Protein AF-A0AAD7CPU4-F1 (afdb_monomer_lite)

Structure (mmCIF, N/CA/C/O backbone):
data_AF-A0AAD7CPU4-F1
#
_entry.id   AF-A0AAD7CPU4-F1
#
loop_
_atom_site.group_PDB
_atom_site.id
_atom_site.type_symbol
_atom_site.label_atom_id
_atom_site.label_alt_id
_atom_site.label_comp_id
_atom_site.label_asym_id
_atom_site.label_entity_id
_atom_site.label_seq_id
_atom_site.pdbx_PDB_ins_code
_atom_site.Cartn_x
_atom_site.Cartn_y
_atom_site.Cartn_z
_atom_site.occupancy
_atom_site.B_iso_or_equiv
_atom_site.auth_seq_id
_atom_site.auth_comp_id
_atom_site.auth_asym_id
_atom_site.auth_atom_id
_atom_site.pdbx_PDB_model_num
ATOM 1 N N . CYS A 1 1 ? -23.635 -0.972 -9.679 1.00 63.97 1 CYS A N 1
ATOM 2 C CA . CYS A 1 1 ? -23.075 -2.112 -10.436 1.00 63.97 1 CYS A CA 1
ATOM 3 C C . CYS A 1 1 ? -21.987 -2.747 -9.573 1.00 63.97 1 CYS A C 1
ATOM 5 O O . CYS A 1 1 ? -21.194 -1.990 -9.030 1.00 63.97 1 CYS A O 1
ATOM 7 N N . ALA A 1 2 ? -21.959 -4.069 -9.384 1.00 73.44 2 ALA A N 1
ATOM 8 C CA . ALA A 1 2 ? -20.989 -4.757 -8.512 1.00 73.44 2 ALA A CA 1
ATOM 9 C C . ALA A 1 2 ? -19.647 -5.039 -9.223 1.00 73.44 2 ALA A C 1
ATOM 11 O O . ALA A 1 2 ? -19.066 -6.114 -9.088 1.00 73.44 2 ALA A O 1
ATOM 12 N N . CYS A 1 3 ? -19.182 -4.099 -10.045 1.00 76.00 3 CYS A N 1
ATOM 13 C CA . CYS A 1 3 ? -17.982 -4.285 -10.850 1.00 76.00 3 CYS A CA 1
ATOM 14 C C . CYS A 1 3 ? -16.768 -3.815 -10.054 1.00 76.00 3 CYS A C 1
ATOM 16 O O . CYS A 1 3 ? -16.630 -2.624 -9.782 1.00 76.00 3 CYS A O 1
ATOM 18 N N . ALA A 1 4 ? -15.896 -4.750 -9.693 1.00 81.44 4 ALA A N 1
ATOM 19 C CA . ALA A 1 4 ? -14.564 -4.420 -9.212 1.00 81.44 4 ALA A CA 1
ATOM 20 C C . ALA A 1 4 ? -13.612 -4.259 -10.414 1.00 81.44 4 ALA A C 1
ATOM 22 O O . ALA A 1 4 ? -13.835 -4.890 -11.452 1.00 81.44 4 ALA A O 1
ATOM 23 N N . PRO A 1 5 ? -12.557 -3.434 -10.305 1.00 82.31 5 PRO A N 1
ATOM 24 C CA . PRO A 1 5 ? -11.527 -3.336 -11.334 1.00 82.31 5 PRO A CA 1
ATOM 25 C C . PRO A 1 5 ? -10.958 -4.719 -11.675 1.00 82.31 5 PRO A C 1
ATOM 27 O O . PRO A 1 5 ? -10.754 -5.540 -10.778 1.00 82.31 5 PRO A O 1
ATOM 30 N N . ALA A 1 6 ? -10.648 -4.967 -12.952 1.00 78.75 6 ALA A N 1
ATOM 31 C CA . ALA A 1 6 ? -10.081 -6.244 -13.400 1.00 78.75 6 ALA A CA 1
ATOM 32 C C . ALA A 1 6 ? -8.865 -6.711 -12.561 1.00 78.75 6 ALA A C 1
ATOM 34 O O . ALA A 1 6 ? -8.830 -7.885 -12.196 1.00 78.75 6 ALA A O 1
ATOM 35 N N . PRO A 1 7 ? -7.921 -5.835 -12.144 1.00 74.38 7 PRO A N 1
ATOM 36 C CA . PRO A 1 7 ? -6.831 -6.238 -11.252 1.00 74.38 7 PRO A CA 1
ATOM 37 C C . PRO A 1 7 ? -7.317 -6.760 -9.894 1.00 74.38 7 PRO A C 1
ATOM 39 O O . PRO A 1 7 ? -6.778 -7.732 -9.376 1.00 74.38 7 PRO A O 1
ATOM 42 N N . THR A 1 8 ? -8.359 -6.148 -9.327 1.00 78.50 8 THR A N 1
ATOM 43 C CA . THR A 1 8 ? -8.951 -6.543 -8.042 1.00 78.50 8 THR A CA 1
ATOM 44 C C . THR A 1 8 ? -9.652 -7.896 -8.147 1.00 78.50 8 THR A C 1
ATOM 46 O O . THR A 1 8 ? -9.530 -8.721 -7.246 1.00 78.50 8 THR A O 1
ATOM 49 N N . GLN A 1 9 ? -10.346 -8.153 -9.260 1.00 82.00 9 GLN A N 1
ATOM 50 C CA . GLN A 1 9 ? -10.981 -9.450 -9.515 1.00 82.00 9 GLN A CA 1
ATOM 51 C C . GLN A 1 9 ? -9.943 -10.563 -9.704 1.00 82.00 9 GLN A C 1
ATOM 53 O O . GLN A 1 9 ? -10.095 -11.636 -9.128 1.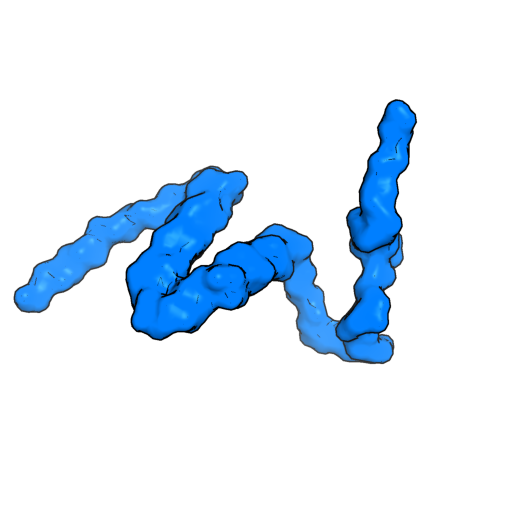00 82.00 9 GLN A O 1
ATOM 58 N N . LEU A 1 10 ? -8.861 -10.298 -10.443 1.00 77.69 10 LEU A N 1
ATOM 59 C CA . LEU A 1 10 ? -7.769 -11.256 -10.639 1.00 77.69 10 LEU A CA 1
ATOM 60 C C . LEU A 1 10 ? -7.057 -11.583 -9.317 1.00 77.69 10 LEU A C 1
ATOM 62 O O . LEU A 1 10 ? -6.881 -12.758 -8.988 1.00 77.69 10 LEU A O 1
ATOM 66 N N . LEU A 1 11 ? -6.756 -10.563 -8.508 1.00 79.12 11 LEU A N 1
ATOM 67 C CA . LEU A 1 11 ? -6.175 -10.731 -7.173 1.00 79.12 11 LEU A CA 1
ATOM 68 C C . LEU A 1 11 ? -7.071 -11.559 -6.241 1.00 79.12 11 LEU A C 1
ATOM 70 O O . LEU A 1 11 ? -6.569 -12.448 -5.558 1.00 79.12 11 LEU A O 1
ATOM 74 N N . ALA A 1 12 ? -8.388 -11.326 -6.247 1.00 77.81 12 ALA A N 1
ATOM 75 C CA . ALA A 1 12 ? -9.338 -12.109 -5.450 1.00 77.81 12 ALA A CA 1
ATOM 76 C C . ALA A 1 12 ? -9.367 -13.597 -5.847 1.00 77.81 12 ALA A C 1
ATOM 78 O O . ALA A 1 12 ? -9.677 -14.452 -5.022 1.00 77.81 12 ALA A O 1
ATOM 79 N N . THR A 1 13 ? -9.005 -13.914 -7.093 1.00 77.38 13 THR A N 1
ATOM 80 C CA . THR A 1 13 ? -8.855 -15.291 -7.592 1.00 77.38 13 THR A CA 1
ATOM 81 C C . THR A 1 13 ? -7.439 -15.861 -7.434 1.00 77.38 13 THR A C 1
ATOM 83 O O . THR A 1 13 ? -7.164 -16.957 -7.914 1.00 77.38 13 THR A O 1
ATOM 86 N N . GLY A 1 14 ? -6.528 -15.138 -6.770 1.00 69.00 14 GLY A N 1
ATOM 87 C CA . GLY A 1 14 ? -5.137 -15.557 -6.569 1.00 69.00 14 GLY A CA 1
ATOM 88 C C . GLY A 1 14 ? -4.251 -15.430 -7.813 1.00 69.00 14 GLY A C 1
ATOM 89 O O . GLY A 1 14 ? -3.153 -15.982 -7.847 1.00 69.00 14 GLY A O 1
ATOM 90 N N . LEU A 1 15 ? -4.713 -14.714 -8.840 1.00 69.19 15 LEU A N 1
ATOM 91 C CA . LEU A 1 15 ? -4.012 -14.548 -10.108 1.00 69.19 15 LEU A CA 1
ATOM 92 C C . LEU A 1 15 ? -3.315 -13.187 -10.143 1.00 69.19 15 LEU A C 1
ATOM 94 O O . LEU A 1 15 ? -3.960 -12.139 -10.113 1.00 69.19 15 LEU A O 1
ATOM 98 N N . PHE A 1 16 ? -1.987 -13.199 -10.249 1.00 69.81 16 PHE A N 1
ATOM 99 C CA . PHE A 1 16 ? -1.183 -11.996 -10.449 1.00 69.81 16 PHE A CA 1
ATOM 100 C C . PHE A 1 16 ? -0.410 -12.136 -11.768 1.00 69.81 16 PHE A C 1
ATOM 102 O O . PHE A 1 16 ? 0.358 -13.087 -11.913 1.00 69.81 16 PHE A O 1
ATOM 109 N N . PRO A 1 17 ? -0.591 -11.229 -12.744 1.00 60.84 17 PRO A N 1
ATOM 110 C CA . PRO A 1 17 ? -0.007 -11.378 -14.081 1.00 60.84 17 PRO A CA 1
ATOM 111 C C . PRO A 1 17 ? 1.530 -11.350 -14.086 1.00 60.84 17 PRO A C 1
ATOM 113 O O . PRO A 1 17 ? 2.147 -11.832 -15.030 1.00 60.84 17 PRO A O 1
ATOM 116 N N . SER A 1 18 ? 2.149 -10.823 -13.028 1.00 66.12 18 SER A N 1
ATOM 117 C CA . SER A 1 18 ? 3.598 -10.836 -12.807 1.00 66.12 18 SER A CA 1
ATOM 118 C C . SER A 1 18 ? 4.032 -11.766 -11.666 1.00 66.12 18 SER A C 1
ATOM 120 O O . SER A 1 18 ? 5.167 -11.663 -11.200 1.00 66.12 18 SER A O 1
ATOM 122 N N . ALA A 1 19 ? 3.169 -12.683 -11.203 1.00 64.62 19 ALA A N 1
ATOM 123 C CA . ALA A 1 19 ? 3.604 -13.697 -10.248 1.00 64.62 19 ALA A CA 1
ATOM 124 C C . ALA A 1 19 ? 4.544 -14.686 -10.951 1.00 64.62 19 ALA A C 1
ATOM 126 O O . ALA A 1 19 ? 4.205 -15.207 -12.017 1.00 64.62 19 ALA A O 1
ATOM 127 N N . PRO A 1 20 ? 5.719 -14.977 -10.370 1.00 62.19 20 PRO A N 1
ATOM 128 C CA . PRO A 1 20 ? 6.563 -16.041 -10.885 1.00 62.19 20 PRO A CA 1
ATOM 129 C C . PRO A 1 20 ? 5.776 -17.359 -10.901 1.00 62.19 20 PRO A C 1
ATOM 131 O O . PRO A 1 20 ? 4.998 -17.627 -9.987 1.00 62.19 20 PRO A O 1
ATOM 134 N N . ILE A 1 21 ? 6.026 -18.201 -11.916 1.00 68.62 21 ILE A N 1
ATOM 135 C CA . ILE A 1 21 ? 5.405 -19.533 -12.120 1.00 68.62 21 ILE A CA 1
ATOM 136 C C . ILE A 1 21 ? 5.374 -20.371 -10.832 1.00 68.62 21 ILE A C 1
ATOM 138 O O . ILE A 1 21 ? 4.495 -21.209 -10.643 1.00 68.62 21 ILE A O 1
ATOM 142 N N . ARG A 1 22 ? 6.331 -20.130 -9.934 1.00 65.75 22 ARG A N 1
ATOM 143 C CA . ARG A 1 22 ? 6.353 -20.678 -8.587 1.00 65.75 22 ARG A CA 1
ATOM 144 C C . ARG A 1 22 ? 6.465 -19.523 -7.584 1.00 65.75 22 ARG A C 1
ATOM 146 O O . ARG A 1 22 ? 7.573 -19.019 -7.390 1.00 65.75 22 ARG A O 1
ATOM 153 N N . PRO A 1 23 ? 5.359 -19.074 -6.969 1.00 62.69 23 PRO A N 1
ATOM 154 C CA . PRO A 1 23 ? 5.408 -17.996 -5.994 1.00 62.69 23 PRO A CA 1
ATOM 155 C C . PRO A 1 23 ? 6.164 -18.477 -4.753 1.00 62.69 23 PRO A C 1
ATOM 157 O O . PRO A 1 23 ? 5.698 -19.341 -4.018 1.00 62.69 23 PRO A O 1
ATOM 160 N N . THR A 1 24 ? 7.365 -17.946 -4.53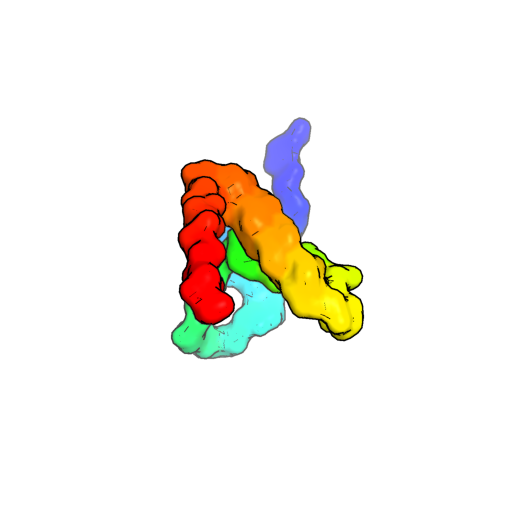8 1.00 68.94 24 THR A N 1
ATOM 161 C CA . THR A 1 24 ? 8.164 -18.178 -3.322 1.00 68.94 24 THR A CA 1
ATOM 162 C C . THR A 1 24 ? 7.880 -17.152 -2.227 1.00 68.94 24 THR A C 1
ATOM 164 O O . THR A 1 24 ? 8.319 -17.342 -1.098 1.00 68.94 24 THR A O 1
ATOM 167 N N . LEU A 1 25 ? 7.145 -16.081 -2.545 1.00 67.50 25 LEU A N 1
ATOM 168 C CA . LEU A 1 25 ? 6.801 -15.004 -1.624 1.00 67.50 25 LEU A CA 1
ATOM 169 C C . LEU A 1 25 ? 5.389 -14.494 -1.927 1.00 67.50 25 LEU A C 1
ATOM 171 O O . LEU A 1 25 ? 5.122 -14.025 -3.033 1.00 67.50 25 LEU A O 1
ATOM 175 N N . ALA A 1 26 ? 4.498 -14.579 -0.942 1.00 73.62 26 ALA A N 1
ATOM 176 C CA . ALA A 1 26 ? 3.201 -13.916 -0.976 1.00 73.62 26 ALA A CA 1
ATOM 177 C C . ALA A 1 26 ? 3.334 -12.552 -0.290 1.00 73.62 26 ALA A C 1
ATOM 179 O O . ALA A 1 26 ? 3.797 -12.473 0.847 1.00 73.62 26 ALA A O 1
ATOM 180 N N . VAL A 1 27 ? 2.944 -11.486 -0.986 1.00 70.50 27 VAL A N 1
ATOM 181 C CA . VAL A 1 27 ? 2.918 -10.120 -0.447 1.00 70.50 27 VAL A CA 1
ATOM 182 C C . VAL A 1 27 ? 1.468 -9.664 -0.365 1.00 70.50 27 VAL A C 1
ATOM 184 O O . VAL A 1 27 ? 0.706 -9.848 -1.312 1.00 70.50 27 VAL A O 1
ATOM 187 N N . ASP A 1 28 ? 1.082 -9.089 0.771 1.00 79.94 28 ASP A N 1
ATOM 188 C CA . ASP A 1 28 ? -0.255 -8.528 0.963 1.00 79.94 28 ASP A CA 1
ATOM 189 C C . ASP A 1 28 ? -0.475 -7.342 0.005 1.00 79.94 28 ASP A C 1
ATOM 191 O O . ASP A 1 28 ? 0.425 -6.526 -0.213 1.00 79.94 28 ASP A O 1
ATOM 195 N N . VAL A 1 29 ? -1.677 -7.220 -0.563 1.00 80.25 29 VAL A N 1
ATOM 196 C CA . VAL A 1 29 ? -2.029 -6.142 -1.507 1.00 80.25 29 VAL A CA 1
ATOM 197 C C . VAL A 1 29 ? -1.812 -4.756 -0.888 1.00 80.25 29 VAL A C 1
ATOM 199 O O . VAL A 1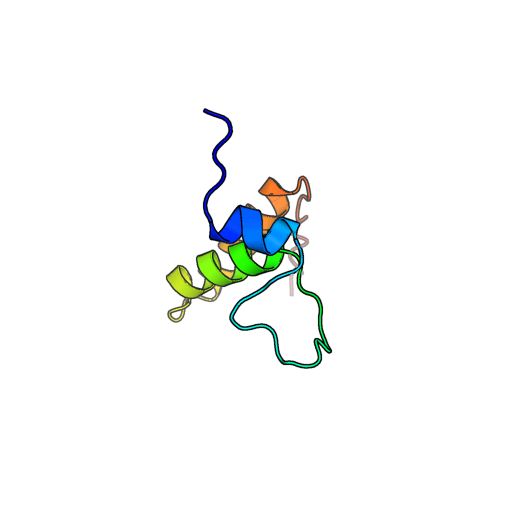 29 ? -1.398 -3.829 -1.582 1.00 80.25 29 VAL A O 1
ATOM 202 N N . ARG A 1 30 ? -2.003 -4.620 0.428 1.00 81.12 30 ARG A N 1
ATOM 203 C CA . ARG A 1 30 ? -1.750 -3.380 1.176 1.00 81.12 30 ARG A CA 1
ATOM 204 C C . ARG A 1 30 ? -0.265 -3.011 1.156 1.00 81.12 30 ARG A C 1
ATOM 206 O O . ARG A 1 30 ? 0.078 -1.844 0.999 1.00 81.12 30 ARG A O 1
ATOM 213 N N . VAL A 1 31 ? 0.626 -4.002 1.238 1.00 81.50 31 VAL A N 1
ATOM 214 C CA . VAL A 1 31 ? 2.084 -3.799 1.141 1.00 81.50 31 VAL A CA 1
ATOM 215 C C . VAL A 1 31 ? 2.481 -3.369 -0.273 1.00 81.50 31 VAL A C 1
ATOM 217 O O . VAL A 1 31 ? 3.364 -2.528 -0.439 1.00 81.50 31 VAL A O 1
ATOM 220 N N . LEU A 1 32 ? 1.799 -3.884 -1.300 1.00 82.75 32 LEU A N 1
ATOM 221 C CA . LEU A 1 32 ? 2.013 -3.444 -2.679 1.00 82.75 32 LEU A CA 1
ATOM 222 C C . LEU A 1 32 ? 1.561 -1.988 -2.894 1.00 82.75 32 LEU A C 1
ATOM 224 O O . LEU A 1 32 ? 2.261 -1.216 -3.550 1.00 82.75 32 LEU A O 1
ATOM 228 N N . GLU A 1 33 ? 0.431 -1.587 -2.306 1.00 83.12 33 GLU A N 1
ATOM 229 C CA . GLU A 1 33 ? -0.042 -0.197 -2.332 1.00 83.12 33 GLU A CA 1
ATOM 230 C C . GLU A 1 33 ? 0.932 0.753 -1.614 1.00 83.12 33 GLU A C 1
ATOM 232 O O . GLU A 1 33 ? 1.225 1.841 -2.116 1.00 83.12 33 GLU A O 1
ATOM 237 N N . PHE A 1 34 ? 1.483 0.327 -0.474 1.00 81.19 34 PHE A N 1
ATOM 238 C CA . PHE A 1 34 ? 2.543 1.052 0.225 1.00 81.19 34 PHE A CA 1
ATOM 239 C C . PHE A 1 34 ? 3.777 1.247 -0.662 1.00 81.19 34 PHE A C 1
ATOM 241 O O . PHE A 1 34 ? 4.230 2.379 -0.835 1.00 81.19 34 PHE A O 1
ATOM 248 N N . ALA A 1 35 ? 4.280 0.173 -1.281 1.00 81.31 35 ALA A N 1
ATOM 249 C CA . ALA A 1 35 ? 5.427 0.246 -2.182 1.00 81.31 35 ALA A CA 1
ATOM 250 C C . ALA A 1 35 ? 5.170 1.223 -3.340 1.00 81.31 35 ALA A C 1
ATOM 252 O O . ALA A 1 35 ? 6.031 2.040 -3.655 1.00 81.31 35 ALA A O 1
ATOM 253 N N . MET A 1 36 ? 3.969 1.212 -3.929 1.00 82.56 36 MET A N 1
ATOM 254 C CA . MET A 1 36 ? 3.596 2.163 -4.980 1.00 82.56 36 MET A CA 1
ATOM 255 C C . MET A 1 36 ? 3.631 3.618 -4.488 1.00 82.56 36 MET A C 1
ATOM 257 O O . MET A 1 36 ? 4.251 4.467 -5.129 1.00 82.56 36 MET A O 1
ATOM 261 N N . LYS A 1 37 ? 3.004 3.912 -3.339 1.00 81.88 37 LYS A N 1
ATOM 262 C CA . LYS A 1 37 ? 2.989 5.262 -2.736 1.00 81.88 37 LYS A CA 1
ATOM 263 C C . LYS A 1 37 ? 4.395 5.755 -2.420 1.00 81.88 37 LYS A C 1
ATOM 265 O O . LYS A 1 37 ? 4.704 6.928 -2.625 1.00 81.88 37 LYS A O 1
ATOM 270 N N . LEU A 1 38 ? 5.243 4.852 -1.950 1.00 78.25 38 LEU A N 1
ATOM 271 C CA . LEU A 1 38 ? 6.631 5.134 -1.664 1.00 78.25 38 LEU A CA 1
ATOM 272 C C . LEU A 1 38 ? 7.438 5.414 -2.937 1.00 78.25 38 LEU A C 1
ATOM 274 O O . LEU A 1 38 ? 8.180 6.391 -2.967 1.00 78.25 38 LEU A O 1
ATOM 278 N N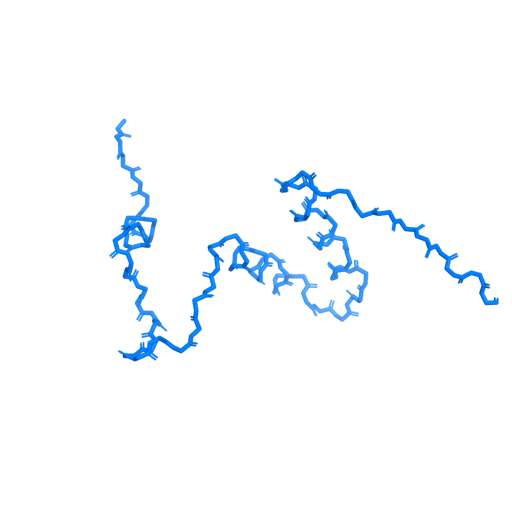 . PHE A 1 39 ? 7.297 4.603 -3.989 1.00 75.56 39 PHE A N 1
ATOM 279 C CA . PHE A 1 39 ? 8.032 4.791 -5.245 1.00 75.56 39 PHE A CA 1
ATOM 280 C C . PHE A 1 39 ? 7.767 6.162 -5.876 1.00 75.56 39 PHE A C 1
ATOM 282 O O . PHE A 1 39 ? 8.687 6.782 -6.401 1.00 75.56 39 PHE A O 1
ATOM 289 N N . VAL A 1 40 ? 6.541 6.681 -5.759 1.00 77.75 40 VAL A N 1
ATOM 290 C CA . VAL A 1 40 ? 6.193 8.045 -6.202 1.00 77.75 40 VAL A CA 1
ATOM 291 C C . VAL A 1 40 ? 6.961 9.123 -5.421 1.00 77.75 40 VAL A C 1
ATOM 293 O O . VAL A 1 40 ? 7.166 10.226 -5.921 1.00 77.75 40 VAL A O 1
ATOM 296 N N . ARG A 1 41 ? 7.405 8.814 -4.199 1.00 69.00 41 ARG A N 1
ATOM 297 C CA . ARG A 1 41 ? 8.062 9.743 -3.273 1.00 69.00 41 ARG A CA 1
ATOM 298 C C . ARG A 1 41 ? 9.572 9.523 -3.144 1.00 69.00 41 ARG A C 1
ATOM 300 O O . ARG A 1 41 ? 10.195 10.308 -2.452 1.00 69.00 41 ARG A O 1
ATOM 307 N N . ILE A 1 42 ? 10.157 8.525 -3.817 1.00 64.75 42 ILE A N 1
ATOM 308 C CA . ILE A 1 42 ? 11.461 7.905 -3.492 1.00 64.75 42 ILE A CA 1
ATOM 309 C C . ILE A 1 42 ? 12.731 8.739 -3.775 1.00 64.75 42 ILE A C 1
ATOM 311 O O . ILE A 1 42 ? 13.836 8.295 -3.470 1.00 64.75 42 ILE A O 1
ATOM 315 N N . ALA A 1 43 ? 12.627 9.934 -4.357 1.00 58.38 43 ALA A N 1
ATOM 316 C CA . ALA A 1 43 ? 13.796 10.771 -4.648 1.00 58.38 43 ALA A CA 1
ATOM 317 C C . ALA A 1 43 ? 14.180 11.668 -3.454 1.00 58.38 43 ALA A C 1
ATOM 319 O O . ALA A 1 43 ? 13.320 12.324 -2.878 1.00 58.38 43 ALA A O 1
ATOM 320 N N . PRO A 1 44 ? 15.484 11.900 -3.228 1.00 56.28 44 PRO A N 1
ATOM 321 C CA . PRO A 1 44 ? 16.305 11.396 -2.118 1.00 56.28 44 PRO A CA 1
ATOM 322 C C . PRO A 1 44 ? 15.901 11.949 -0.729 1.00 56.28 44 PRO A C 1
ATOM 324 O O . PRO A 1 44 ? 16.701 12.541 -0.006 1.00 56.28 44 PRO A O 1
ATOM 327 N N . ASN A 1 45 ? 14.642 11.805 -0.346 1.00 58.66 45 ASN A N 1
ATOM 328 C CA . ASN A 1 45 ? 14.061 12.371 0.865 1.00 58.66 45 ASN A CA 1
ATOM 329 C C . ASN A 1 45 ? 13.827 11.258 1.895 1.00 58.66 45 ASN A C 1
ATOM 331 O O . ASN A 1 45 ? 12.761 10.657 1.979 1.00 58.66 45 ASN A O 1
ATOM 335 N N . ASN A 1 46 ? 14.819 11.001 2.748 1.00 61.00 46 ASN A N 1
ATOM 336 C CA . ASN A 1 46 ? 14.664 10.035 3.846 1.00 61.00 46 ASN A CA 1
ATOM 337 C C . ASN A 1 46 ? 13.409 10.332 4.711 1.00 61.00 46 ASN A C 1
ATOM 339 O O . ASN A 1 46 ? 12.752 9.429 5.210 1.00 61.00 46 ASN A O 1
ATOM 343 N N . THR A 1 47 ? 12.994 11.602 4.788 1.00 63.78 47 THR A N 1
ATOM 344 C CA . THR A 1 47 ? 11.750 12.040 5.441 1.00 63.78 47 THR A CA 1
ATOM 345 C C . THR A 1 47 ? 10.463 11.583 4.747 1.00 63.78 47 THR A C 1
ATOM 347 O O . THR A 1 47 ? 9.449 11.402 5.420 1.00 63.78 47 THR A O 1
ATOM 350 N N . ALA A 1 48 ? 10.456 11.379 3.426 1.00 66.19 48 ALA A N 1
ATOM 351 C CA . ALA A 1 48 ? 9.259 10.905 2.733 1.00 66.19 48 ALA A CA 1
ATOM 352 C C . ALA A 1 48 ? 9.060 9.398 2.872 1.00 66.19 48 ALA A C 1
ATOM 354 O O . ALA A 1 48 ? 7.918 8.947 2.797 1.00 66.19 48 ALA A O 1
ATOM 355 N N . TRP A 1 49 ? 10.124 8.629 3.122 1.00 70.62 49 TRP A N 1
ATOM 356 C CA . TRP A 1 49 ? 9.975 7.242 3.555 1.00 70.62 49 TRP A CA 1
ATOM 357 C C . TRP A 1 49 ? 9.212 7.190 4.884 1.00 70.62 49 TRP A C 1
ATOM 359 O O . TRP A 1 49 ? 8.163 6.550 4.958 1.00 70.62 49 TRP A O 1
ATOM 369 N N . THR A 1 50 ? 9.678 7.930 5.895 1.00 74.62 50 THR A N 1
ATOM 370 C CA . THR A 1 50 ? 9.076 7.927 7.236 1.00 74.62 50 THR A CA 1
ATOM 371 C C . THR A 1 50 ? 7.625 8.406 7.216 1.00 74.62 50 THR A C 1
ATOM 373 O O . THR A 1 50 ? 6.752 7.696 7.705 1.00 74.62 50 THR A O 1
ATOM 376 N N . SER A 1 51 ? 7.319 9.524 6.543 1.00 76.44 51 SER A N 1
ATOM 377 C CA . SER A 1 51 ? 5.936 10.032 6.508 1.00 76.44 51 SER A CA 1
ATOM 378 C C . SER A 1 51 ? 4.973 9.123 5.737 1.00 76.44 51 SER A C 1
ATOM 380 O O . SER A 1 51 ? 3.790 9.032 6.067 1.00 76.44 51 SER A O 1
ATOM 382 N N . THR A 1 52 ? 5.458 8.425 4.703 1.00 79.56 52 THR A N 1
ATOM 383 C CA . THR A 1 52 ? 4.644 7.467 3.938 1.00 79.56 52 THR A CA 1
ATOM 384 C C . THR A 1 52 ? 4.387 6.200 4.744 1.00 79.56 52 THR A C 1
ATOM 386 O O . THR A 1 52 ? 3.293 5.646 4.660 1.00 79.56 52 THR A O 1
ATOM 389 N N . LEU A 1 53 ? 5.368 5.762 5.537 1.00 82.88 53 LEU A N 1
ATOM 390 C CA . LEU A 1 53 ? 5.238 4.634 6.454 1.00 82.88 53 LEU A CA 1
ATOM 391 C C . LEU A 1 53 ? 4.256 4.949 7.589 1.00 82.88 53 LEU A C 1
ATOM 393 O O . LEU A 1 53 ? 3.336 4.170 7.813 1.00 82.88 53 LEU A O 1
ATOM 397 N N . GLU A 1 54 ? 4.403 6.102 8.244 1.00 83.94 54 GLU A N 1
ATOM 398 C CA . GLU A 1 54 ? 3.481 6.579 9.283 1.00 83.94 54 GLU A CA 1
ATOM 399 C C . GLU A 1 54 ? 2.046 6.652 8.753 1.00 83.94 54 GLU A C 1
ATOM 401 O O . GLU A 1 54 ? 1.147 6.049 9.328 1.00 83.94 54 GLU A O 1
ATOM 406 N N . SER A 1 55 ? 1.838 7.292 7.595 1.00 82.25 55 SER A N 1
ATOM 407 C CA . SER A 1 55 ? 0.505 7.404 6.979 1.00 82.25 55 SER A CA 1
ATOM 4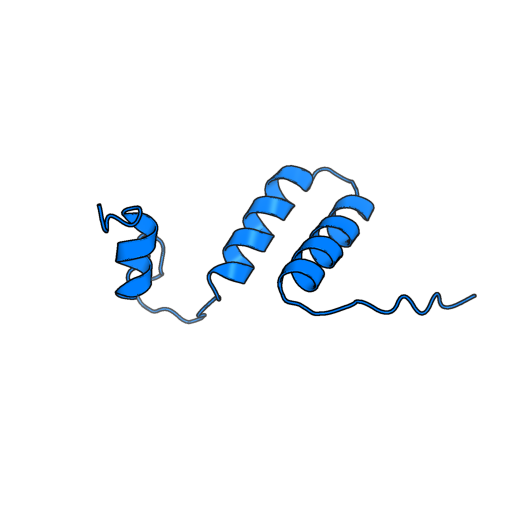08 C C . SER A 1 55 ? -0.091 6.043 6.596 1.00 82.25 55 SER A C 1
ATOM 410 O O . SER A 1 55 ? -1.307 5.860 6.606 1.00 82.25 55 SER A O 1
ATOM 412 N N . PHE A 1 56 ? 0.751 5.085 6.198 1.00 83.31 56 PHE A N 1
ATOM 413 C CA . PHE A 1 56 ? 0.304 3.738 5.855 1.00 83.31 56 PHE A CA 1
ATOM 414 C C . PHE A 1 56 ? -0.110 2.948 7.098 1.00 83.31 56 PHE A C 1
ATOM 416 O O . PHE A 1 56 ? -1.153 2.301 7.080 1.00 83.31 56 PHE A O 1
ATOM 423 N N . LEU A 1 57 ? 0.683 3.019 8.167 1.00 84.38 57 LEU A N 1
ATOM 424 C CA . LEU A 1 57 ? 0.402 2.347 9.433 1.00 84.38 57 LEU A CA 1
ATOM 425 C C . LEU A 1 57 ? -0.822 2.944 10.132 1.00 84.38 57 LEU A C 1
ATOM 427 O O . LEU A 1 57 ? -1.673 2.181 10.585 1.00 84.38 57 LEU A O 1
ATOM 431 N N . ASP A 1 58 ? -0.980 4.267 10.105 1.00 85.81 58 ASP A N 1
ATOM 432 C CA . ASP A 1 58 ? -2.167 4.953 10.621 1.00 85.81 58 ASP A CA 1
ATOM 433 C C . ASP A 1 58 ? -3.441 4.499 9.885 1.00 85.81 58 ASP A C 1
ATOM 435 O O . ASP A 1 58 ? -4.438 4.129 10.504 1.00 85.81 58 ASP A O 1
ATOM 439 N N . GLY A 1 59 ? -3.376 4.363 8.554 1.00 82.75 59 GLY A N 1
ATOM 440 C CA . GLY A 1 59 ? -4.465 3.794 7.749 1.00 82.75 59 GLY A CA 1
ATOM 441 C C . GLY A 1 59 ? -4.799 2.326 8.062 1.00 82.75 59 GLY A C 1
ATOM 442 O O . GLY A 1 59 ? -5.882 1.854 7.712 1.00 82.75 59 GLY A O 1
ATOM 443 N N . LEU A 1 60 ? -3.893 1.601 8.724 1.00 81.88 60 LEU A N 1
ATOM 444 C CA . LEU A 1 60 ? -4.104 0.243 9.233 1.00 81.88 60 LEU A CA 1
ATOM 445 C C . LEU A 1 60 ? -4.523 0.213 10.716 1.00 81.88 60 LEU A C 1
ATOM 447 O O . LEU A 1 60 ? -4.805 -0.869 11.231 1.00 81.88 60 LEU A O 1
ATOM 451 N N . GLY A 1 61 ? -4.581 1.368 11.389 1.00 83.94 61 GLY A N 1
ATOM 452 C CA . GLY A 1 61 ? -4.882 1.500 12.817 1.00 83.94 61 GLY A CA 1
ATOM 453 C C . GLY A 1 61 ? -3.680 1.284 13.742 1.00 83.94 61 GLY A C 1
ATOM 454 O O . GLY A 1 61 ? -3.870 1.060 14.936 1.00 83.94 61 GLY A O 1
ATOM 455 N N . PHE A 1 62 ? -2.456 1.317 13.210 1.00 82.12 62 PHE A N 1
ATOM 456 C CA . PHE A 1 62 ? -1.224 1.220 13.988 1.00 82.12 62 PHE A CA 1
ATOM 457 C C . PHE A 1 62 ? -0.611 2.605 14.193 1.00 82.12 62 PHE A C 1
ATOM 459 O O . PHE A 1 62 ? -0.201 3.259 13.235 1.00 82.12 62 PHE A O 1
ATOM 466 N N . THR A 1 63 ? -0.482 3.018 15.450 1.00 80.25 63 THR A N 1
ATOM 467 C CA . THR A 1 63 ? 0.202 4.262 15.814 1.00 80.25 63 THR A CA 1
ATOM 468 C C . THR A 1 63 ? 1.678 3.977 16.064 1.00 80.25 63 THR A C 1
ATOM 470 O O . THR A 1 63 ? 2.015 3.112 16.872 1.00 80.25 63 THR A O 1
ATOM 473 N N . LEU A 1 64 ? 2.564 4.700 15.379 1.00 74.94 64 LEU A N 1
ATOM 474 C CA . LEU A 1 64 ? 3.989 4.686 15.695 1.00 74.94 64 LEU A CA 1
ATOM 475 C C . LEU A 1 64 ? 4.257 5.648 16.853 1.00 74.94 64 LEU A C 1
ATOM 477 O O . LEU A 1 64 ? 4.051 6.855 16.731 1.00 74.94 64 LEU A O 1
ATOM 481 N N . GLU A 1 65 ? 4.726 5.116 17.976 1.00 75.31 65 GLU A N 1
ATOM 482 C CA . GLU A 1 65 ? 5.242 5.934 19.069 1.00 75.31 65 GLU A CA 1
ATOM 483 C C . GLU A 1 65 ? 6.689 6.322 18.747 1.00 75.31 65 GLU A C 1
ATOM 485 O O . GLU A 1 65 ? 7.560 5.470 18.566 1.00 75.31 65 GLU A O 1
ATOM 490 N N . HIS A 1 66 ? 6.952 7.623 18.627 1.00 67.38 66 HIS A N 1
ATOM 491 C CA . HIS A 1 66 ? 8.303 8.128 18.411 1.00 67.38 66 HIS A CA 1
ATOM 492 C C . HIS A 1 66 ? 9.020 8.275 19.758 1.00 67.38 66 HIS A C 1
ATOM 494 O O . HIS A 1 66 ? 8.961 9.335 20.380 1.00 67.38 66 HIS A O 1
ATOM 500 N N . GLU A 1 67 ? 9.742 7.243 20.198 1.00 63.25 67 GLU A N 1
ATOM 501 C CA . GLU A 1 67 ? 10.791 7.433 21.205 1.00 63.25 67 GLU A CA 1
ATOM 502 C C . GLU A 1 67 ? 12.032 8.018 20.521 1.00 63.25 67 GLU A C 1
ATOM 504 O O . GLU A 1 67 ? 12.809 7.332 19.854 1.00 63.25 67 GLU A O 1
ATOM 509 N N . VAL A 1 68 ? 12.204 9.334 20.653 1.00 65.50 68 VAL A N 1
ATOM 510 C CA . VAL A 1 68 ? 13.430 10.011 20.227 1.00 65.50 68 VAL A CA 1
ATOM 511 C C . VAL A 1 68 ? 14.530 9.642 21.218 1.00 65.50 68 VAL A C 1
ATOM 513 O O . VAL A 1 68 ? 14.531 10.106 22.357 1.00 65.50 68 VAL A O 1
ATOM 516 N N . CYS A 1 69 ?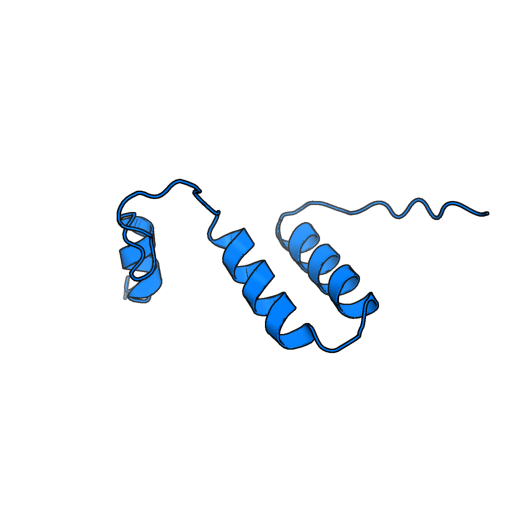 15.480 8.813 20.784 1.00 56.72 69 CYS A N 1
ATOM 517 C CA . CYS A 1 69 ? 16.698 8.562 21.545 1.00 56.72 69 CYS A CA 1
ATOM 518 C C . CYS A 1 69 ? 17.521 9.861 21.571 1.00 56.72 69 CYS A C 1
ATOM 520 O O . CYS A 1 69 ? 18.090 10.260 20.553 1.00 56.72 69 CYS A O 1
ATOM 522 N N . LEU A 1 70 ? 17.524 10.557 22.710 1.00 57.94 70 LEU A N 1
ATOM 523 C CA . LEU A 1 70 ? 18.395 11.705 22.946 1.00 57.94 70 LEU A CA 1
ATOM 524 C C . LEU A 1 70 ? 19.820 11.170 23.140 1.00 57.94 70 LEU A C 1
ATOM 526 O O . LEU A 1 70 ? 20.126 10.610 24.193 1.00 57.94 70 LEU A O 1
ATOM 530 N N . VAL A 1 71 ? 20.649 11.289 22.101 1.00 53.59 71 VAL A N 1
ATOM 531 C CA . VAL A 1 71 ? 22.106 11.078 22.185 1.00 53.59 71 VAL A CA 1
ATOM 532 C C . VAL A 1 71 ? 22.765 12.335 22.731 1.00 53.59 71 VAL A C 1
ATOM 534 O O . VAL A 1 71 ? 22.408 13.432 22.240 1.00 53.59 71 VAL A O 1
#

pLDDT: mean 73.48, std 8.6, range [53.59, 85.81]

Sequence (71 aa):
CACAPAPTQLLATGLFPSAPIRPTLAVDVRVLEFAMKLFVRIAPNNTAWTSTLESFLDGLGFTLEHEVCLV

InterPro domains:
  IPR041320 CxC1-like cysteine cluster associated with KDZ transposases [PF18802] (1-58)

Foldseek 3Di:
DPDDPPCVVCVVVVHDPPAPPDRPDDDDVLVVVLVVCCVVVVPPDPPSNVVSVQVSCVVVVHHDDDPDDDD

Radius of gyration: 16.45 Å; chains: 1; bounding box: 45×33×37 Å

Organism: Mycena rosella (NCBI:txid1033263)

Secondary structure (DSSP, 8-state):
-----HHHHHHHTT--TT--SS-S----HHHHHHHHHHHTT-SS-HHHHHHHHHHHHHHTTPPPP------